Protein AF-A0A7X6TGQ1-F1 (afdb_monomer_lite)

Foldseek 3Di:
DQPLVVQLPDPPRDPVSSVVRDDPPVLVVLLVQLVVLVPHADADDPVCVVVQVVCCVPPVGDDSVSSNVRSVVSVVVVVVSVVSVVVSVVVDDPDPDDPPPDPDDDD

Sequence (107 aa):
LYAFADTVARPGCTLADAIENIDIGGPTLLRAAAKNCRDVSVIVDPADYDQVLAELSEHGNTRLTTRFRLARKVFALTAAYDAAISRYLETIAPATEVSLAEAGRDA

Structure (mmCIF, N/CA/C/O backbone):
data_AF-A0A7X6TGQ1-F1
#
_entry.id   AF-A0A7X6TGQ1-F1
#
loop_
_atom_site.group_PDB
_atom_site.id
_atom_site.type_symbol
_atom_site.label_atom_id
_atom_site.label_alt_id
_atom_site.label_comp_id
_atom_site.label_asym_id
_atom_site.label_entity_id
_atom_site.label_seq_id
_atom_site.pdbx_PDB_ins_code
_atom_site.Cartn_x
_atom_site.Cartn_y
_atom_site.Cartn_z
_atom_site.occupancy
_atom_site.B_iso_or_equiv
_atom_site.auth_seq_id
_atom_site.auth_comp_id
_atom_site.auth_asym_id
_atom_site.auth_atom_id
_atom_site.pdbx_PDB_model_num
ATOM 1 N N . LEU A 1 1 ? -1.485 -5.025 0.998 1.00 68.19 1 LEU A N 1
ATOM 2 C CA . LEU A 1 1 ? -1.729 -4.746 2.430 1.00 68.19 1 LEU A CA 1
ATOM 3 C C . LEU A 1 1 ? -2.802 -5.703 2.898 1.00 68.19 1 LEU A C 1
ATOM 5 O O . LEU A 1 1 ? -3.672 -6.017 2.087 1.00 68.19 1 LEU A O 1
ATOM 9 N N . TYR A 1 2 ? -2.720 -6.186 4.137 1.00 63.91 2 TYR A N 1
ATOM 10 C CA . TYR A 1 2 ? -3.799 -6.996 4.701 1.00 63.91 2 TYR A CA 1
ATOM 11 C C . TYR A 1 2 ? -5.112 -6.201 4.671 1.00 63.91 2 TYR A C 1
ATOM 13 O O . TYR A 1 2 ? -5.103 -4.974 4.806 1.00 63.91 2 TYR A O 1
ATOM 21 N N . ALA A 1 3 ? -6.234 -6.876 4.443 1.00 74.38 3 ALA A N 1
ATOM 22 C CA . ALA A 1 3 ? -7.514 -6.224 4.203 1.00 74.38 3 ALA A CA 1
ATOM 23 C C . ALA A 1 3 ? -8.166 -5.747 5.516 1.00 74.38 3 ALA A C 1
ATOM 25 O O . ALA A 1 3 ? -9.197 -6.259 5.935 1.00 74.38 3 ALA A O 1
ATOM 26 N N . PHE A 1 4 ? -7.556 -4.757 6.181 1.00 85.19 4 PHE A N 1
ATOM 27 C CA . PHE A 1 4 ? -8.068 -4.179 7.432 1.00 85.19 4 PHE A CA 1
ATOM 28 C C . PHE A 1 4 ? -9.534 -3.745 7.304 1.00 85.19 4 PHE A C 1
ATOM 30 O O . PHE A 1 4 ? -10.339 -4.041 8.181 1.00 85.19 4 PHE A O 1
ATOM 37 N N . ALA A 1 5 ? -9.890 -3.116 6.176 1.00 79.25 5 ALA A N 1
ATOM 38 C CA . ALA A 1 5 ? -11.263 -2.718 5.870 1.00 79.25 5 ALA A CA 1
ATOM 39 C C . ALA A 1 5 ? -12.240 -3.908 5.879 1.00 79.25 5 ALA A C 1
ATOM 41 O O . ALA A 1 5 ? -13.340 -3.789 6.415 1.00 79.25 5 ALA A O 1
ATOM 42 N N . ASP A 1 6 ? -11.821 -5.062 5.357 1.00 83.12 6 ASP A N 1
ATOM 43 C CA . ASP A 1 6 ? -12.641 -6.275 5.345 1.00 83.12 6 ASP A CA 1
ATOM 44 C C . ASP A 1 6 ? -12.770 -6.857 6.758 1.00 83.12 6 ASP A C 1
ATOM 46 O O . ASP A 1 6 ? -13.849 -7.299 7.146 1.00 83.12 6 ASP A O 1
ATOM 50 N N . THR A 1 7 ? -11.695 -6.817 7.556 1.00 80.94 7 THR A N 1
ATOM 51 C CA . THR A 1 7 ? -11.706 -7.260 8.960 1.00 80.94 7 THR A CA 1
ATOM 52 C C . THR A 1 7 ? -12.697 -6.450 9.794 1.00 80.94 7 THR A C 1
ATOM 54 O O . THR A 1 7 ? -13.521 -7.044 10.492 1.00 80.94 7 THR A O 1
ATOM 57 N N . VAL A 1 8 ? -12.660 -5.116 9.723 1.00 84.19 8 VAL A N 1
ATOM 58 C CA . VAL A 1 8 ? -13.549 -4.256 10.529 1.00 84.19 8 VAL A CA 1
ATOM 59 C C . VAL A 1 8 ? -14.995 -4.238 10.029 1.00 84.19 8 VAL A C 1
ATOM 61 O O . VAL A 1 8 ? -15.895 -3.897 10.789 1.00 84.19 8 VAL A O 1
ATOM 64 N N . ALA A 1 9 ? -15.240 -4.651 8.782 1.00 85.38 9 ALA A N 1
ATOM 65 C CA . ALA A 1 9 ? -16.587 -4.813 8.239 1.00 85.38 9 ALA A CA 1
ATOM 66 C C . ALA A 1 9 ? -17.299 -6.086 8.740 1.00 85.38 9 ALA A C 1
ATOM 68 O O . ALA A 1 9 ? -18.514 -6.215 8.565 1.00 85.38 9 ALA A O 1
ATOM 69 N N . ARG A 1 10 ? -16.580 -7.040 9.353 1.00 86.50 10 ARG A N 1
ATOM 70 C CA . ARG A 1 10 ? -17.188 -8.277 9.865 1.00 86.50 10 ARG A CA 1
ATOM 71 C C . ARG A 1 10 ? -18.098 -7.986 11.068 1.00 86.50 10 ARG A C 1
ATOM 73 O O . ARG A 1 10 ? -17.659 -7.320 12.008 1.00 86.50 10 ARG A O 1
ATOM 80 N N . PRO A 1 11 ? -19.332 -8.529 11.102 1.00 84.81 11 PRO A N 1
ATOM 81 C CA . PRO A 1 11 ? -20.197 -8.414 12.271 1.00 84.81 11 PRO A CA 1
ATOM 82 C C . PRO A 1 11 ? -19.506 -8.939 13.533 1.00 84.81 11 PRO A C 1
ATOM 84 O O . PRO A 1 11 ? -18.940 -10.030 13.521 1.00 84.81 11 PRO A O 1
ATOM 87 N N . GLY A 1 12 ? -19.567 -8.168 14.620 1.00 83.50 12 GLY A N 1
ATOM 88 C CA . GLY A 1 12 ? -18.981 -8.555 15.907 1.00 83.50 12 GLY A CA 1
ATOM 89 C C . GLY A 1 12 ? -17.461 -8.394 16.014 1.00 83.50 12 GLY A C 1
ATOM 90 O O . GLY A 1 12 ? -16.894 -8.864 16.993 1.00 83.50 12 GLY A O 1
ATOM 91 N N . CYS A 1 13 ? -16.802 -7.738 15.051 1.00 86.69 13 CYS A N 1
ATOM 92 C CA . CYS A 1 13 ? -15.379 -7.407 15.143 1.00 86.69 13 CYS A CA 1
ATOM 93 C C . CYS A 1 13 ? -15.100 -6.538 16.380 1.00 86.69 13 CYS A C 1
ATOM 95 O O . CYS A 1 13 ? -15.653 -5.442 16.519 1.00 86.69 13 CYS A O 1
ATOM 97 N N . THR A 1 14 ? -14.258 -7.033 17.286 1.00 88.94 14 THR A N 1
ATOM 98 C CA . THR A 1 14 ? -13.864 -6.299 18.491 1.00 88.94 14 THR A CA 1
ATOM 99 C C . THR A 1 14 ? -12.704 -5.345 18.205 1.00 88.94 14 THR A C 1
ATOM 101 O O . THR A 1 14 ? -11.996 -5.483 17.208 1.00 88.94 14 THR A O 1
ATOM 104 N N . LEU A 1 15 ? -12.456 -4.393 19.112 1.00 89.25 15 LEU A N 1
ATOM 105 C CA . LEU A 1 15 ? -11.269 -3.535 19.027 1.00 89.25 15 LEU A CA 1
ATOM 106 C C . LEU A 1 15 ? -9.969 -4.358 19.028 1.00 89.25 15 LEU A C 1
ATOM 108 O O . LEU A 1 15 ? -9.048 -4.033 18.286 1.00 89.25 15 LEU A O 1
ATOM 112 N N . ALA A 1 16 ? -9.897 -5.419 19.838 1.00 89.44 16 ALA A N 1
ATOM 113 C CA . ALA A 1 16 ? -8.731 -6.297 19.884 1.00 89.44 16 ALA A CA 1
ATOM 114 C C . ALA A 1 16 ? -8.501 -6.982 18.527 1.00 89.44 16 ALA A C 1
AT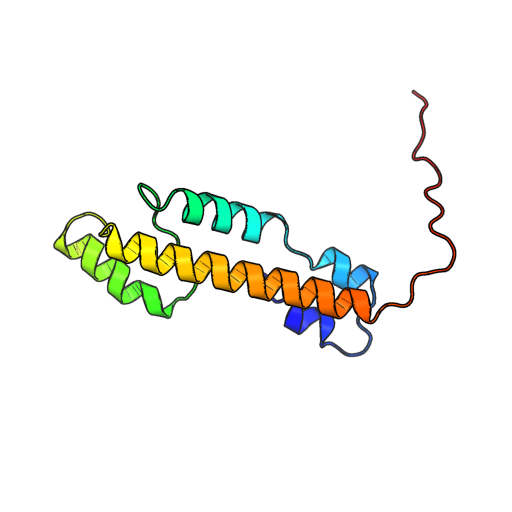OM 116 O O . ALA A 1 16 ? -7.386 -6.947 18.011 1.00 89.44 16 ALA A O 1
ATOM 117 N N . ASP A 1 17 ? -9.567 -7.500 17.900 1.00 87.56 17 ASP A N 1
ATOM 118 C CA . ASP A 1 17 ? -9.485 -8.086 16.556 1.00 87.56 17 ASP A CA 1
ATOM 119 C C . ASP A 1 17 ? -8.989 -7.063 15.530 1.00 87.56 17 ASP A C 1
ATOM 121 O O . ASP A 1 17 ? -8.155 -7.381 14.682 1.00 87.56 17 ASP A O 1
ATOM 125 N N . ALA A 1 18 ? -9.486 -5.827 15.599 1.00 89.50 18 ALA A N 1
ATOM 126 C CA . ALA A 1 18 ? -9.055 -4.768 14.701 1.00 89.50 18 ALA A CA 1
ATOM 127 C C . ALA A 1 18 ? -7.571 -4.421 14.892 1.00 89.50 18 ALA A C 1
ATOM 129 O O . ALA A 1 18 ? -6.853 -4.350 13.897 1.00 89.50 18 ALA A O 1
ATOM 130 N N . ILE A 1 19 ? -7.101 -4.260 16.137 1.00 90.88 19 ILE A N 1
ATOM 131 C CA . ILE A 1 19 ? -5.695 -3.948 16.454 1.00 90.88 19 ILE A CA 1
ATOM 132 C C . ILE A 1 19 ? -4.753 -5.035 15.923 1.00 90.88 19 ILE A C 1
ATOM 134 O O . ILE A 1 19 ? -3.776 -4.704 15.255 1.00 90.88 19 ILE A O 1
ATOM 138 N N . GLU A 1 20 ? -5.073 -6.314 16.134 1.00 90.88 20 GLU A N 1
ATOM 139 C CA . GLU A 1 20 ? -4.274 -7.449 15.633 1.00 90.88 20 GLU A CA 1
ATOM 140 C C . GLU A 1 20 ? -4.186 -7.495 14.096 1.00 90.88 20 GLU A C 1
ATOM 142 O O . GLU A 1 20 ? -3.270 -8.084 13.526 1.00 90.88 20 GLU A O 1
ATOM 147 N N . ASN A 1 21 ? -5.132 -6.860 13.399 1.00 90.38 21 ASN A N 1
ATOM 148 C CA . ASN A 1 21 ? -5.175 -6.809 11.937 1.00 90.38 21 ASN A CA 1
ATOM 149 C C . ASN A 1 21 ? -4.549 -5.532 11.344 1.00 90.38 21 ASN A C 1
ATOM 151 O O . ASN A 1 21 ? -4.587 -5.348 10.120 1.00 90.38 21 ASN A O 1
ATOM 155 N N . ILE A 1 22 ? -3.976 -4.648 12.169 1.00 93.12 22 ILE A N 1
ATOM 156 C CA . ILE A 1 22 ? -3.205 -3.498 11.688 1.00 93.12 22 ILE A CA 1
ATOM 157 C C . ILE A 1 22 ? -1.817 -3.976 11.242 1.00 93.12 22 ILE A C 1
ATOM 159 O O . ILE A 1 22 ? -0.973 -4.387 12.033 1.00 93.12 22 ILE A O 1
ATOM 163 N N . ASP A 1 23 ? -1.568 -3.884 9.941 1.00 94.25 23 ASP A N 1
ATOM 164 C CA . ASP A 1 23 ? -0.305 -4.236 9.310 1.00 94.25 23 ASP A CA 1
ATOM 165 C C . ASP A 1 23 ? 0.692 -3.081 9.451 1.00 94.25 23 ASP A C 1
ATOM 167 O O . ASP A 1 23 ? 0.518 -2.006 8.875 1.00 94.25 23 ASP A O 1
ATOM 171 N N . ILE A 1 24 ? 1.768 -3.318 10.199 1.00 94.25 24 ILE A N 1
ATOM 172 C CA . ILE A 1 24 ? 2.870 -2.362 10.361 1.00 94.25 24 ILE A CA 1
ATOM 173 C C . ILE A 1 24 ? 3.955 -2.588 9.303 1.00 94.25 24 ILE A C 1
ATOM 175 O O . ILE A 1 24 ? 4.515 -1.639 8.741 1.00 94.25 24 ILE A O 1
ATOM 179 N N . GLY A 1 25 ? 4.264 -3.853 9.013 1.00 95.06 25 GLY A N 1
ATOM 180 C CA . GLY A 1 25 ? 5.374 -4.233 8.143 1.00 95.06 25 GLY A CA 1
ATOM 181 C C . GLY A 1 25 ? 5.115 -3.882 6.680 1.00 95.06 25 GLY A C 1
ATOM 182 O O . GLY A 1 25 ? 5.979 -3.297 6.0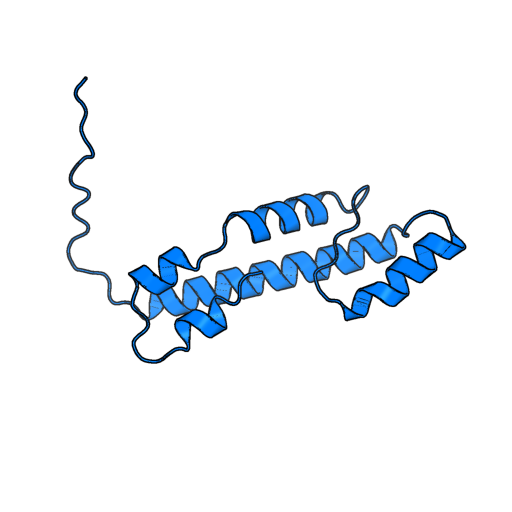22 1.00 95.06 25 GLY A O 1
ATOM 183 N N . GLY A 1 26 ? 3.914 -4.176 6.183 1.00 95.12 26 GLY A N 1
ATOM 184 C CA . GLY A 1 26 ? 3.494 -3.916 4.809 1.00 95.12 26 GLY A CA 1
ATOM 185 C C . GLY A 1 26 ? 3.630 -2.442 4.422 1.00 95.12 26 GLY A C 1
ATOM 186 O O . GLY A 1 26 ? 4.401 -2.138 3.506 1.00 95.12 26 GLY A O 1
ATOM 187 N N . PRO A 1 27 ? 2.962 -1.498 5.115 1.00 96.62 27 PRO A N 1
ATOM 188 C CA . PRO A 1 27 ? 3.104 -0.072 4.831 1.00 96.62 27 PRO A CA 1
ATOM 189 C C . PRO A 1 27 ? 4.544 0.421 4.988 1.00 96.62 27 PRO A C 1
ATOM 191 O O . PRO A 1 27 ? 4.987 1.251 4.193 1.00 96.62 27 PRO A O 1
ATOM 194 N N . THR A 1 28 ? 5.305 -0.113 5.950 1.00 97.88 28 THR A N 1
ATOM 195 C CA . THR A 1 28 ? 6.721 0.240 6.136 1.00 97.88 28 THR A CA 1
ATOM 196 C C . THR A 1 28 ? 7.557 -0.114 4.905 1.00 97.88 28 THR A C 1
ATOM 198 O O . THR A 1 28 ? 8.218 0.763 4.341 1.00 97.88 28 THR A O 1
ATOM 201 N N . LEU A 1 29 ? 7.494 -1.367 4.440 1.00 98.12 29 LEU A N 1
ATOM 202 C CA . LEU A 1 29 ? 8.234 -1.834 3.261 1.00 98.12 29 LEU A CA 1
ATOM 203 C C . LEU A 1 29 ? 7.815 -1.080 1.997 1.00 98.12 29 LEU A C 1
ATOM 205 O O . LEU A 1 29 ? 8.667 -0.614 1.236 1.00 98.12 29 LEU A O 1
ATOM 209 N N . LEU A 1 30 ? 6.506 -0.908 1.798 1.00 98.12 30 LEU A N 1
ATOM 210 C CA . LEU A 1 30 ? 5.972 -0.203 0.639 1.00 98.12 30 LEU A CA 1
ATOM 211 C C . LEU A 1 30 ? 6.437 1.256 0.606 1.00 98.12 30 LEU A C 1
ATOM 213 O O . LEU A 1 30 ? 6.967 1.709 -0.411 1.00 98.12 30 LEU A O 1
ATOM 217 N N . ARG A 1 31 ? 6.300 1.994 1.715 1.00 98.56 31 ARG A N 1
ATOM 218 C CA . ARG A 1 31 ? 6.710 3.407 1.786 1.00 98.56 31 ARG A CA 1
ATOM 219 C C . ARG A 1 31 ? 8.219 3.570 1.639 1.00 98.56 31 ARG A C 1
ATOM 221 O O . ARG A 1 31 ? 8.648 4.517 0.980 1.00 98.56 31 ARG A O 1
ATOM 228 N N . ALA A 1 32 ? 9.018 2.660 2.198 1.00 98.75 32 ALA A N 1
ATOM 229 C CA . ALA A 1 32 ? 10.470 2.670 2.025 1.00 98.75 32 ALA A CA 1
ATOM 230 C C . ALA A 1 32 ? 10.863 2.506 0.547 1.00 98.75 32 ALA A C 1
ATOM 232 O O . ALA A 1 32 ? 11.647 3.304 0.025 1.00 98.75 32 ALA A O 1
ATOM 233 N N . ALA A 1 33 ? 10.266 1.533 -0.147 1.00 98.56 33 ALA A N 1
ATOM 234 C CA . ALA A 1 33 ? 10.513 1.300 -1.566 1.00 98.56 33 ALA A CA 1
ATOM 235 C C . ALA A 1 33 ? 10.030 2.472 -2.440 1.00 98.56 33 ALA A C 1
ATOM 237 O O . ALA A 1 33 ? 10.765 2.944 -3.306 1.00 98.56 33 ALA A O 1
ATOM 238 N N . ALA A 1 34 ? 8.835 3.007 -2.168 1.00 98.50 34 ALA A N 1
ATOM 239 C CA . ALA A 1 34 ? 8.278 4.149 -2.893 1.00 98.50 34 ALA A CA 1
ATOM 240 C C . ALA A 1 34 ? 9.096 5.435 -2.704 1.00 98.50 34 ALA A C 1
ATOM 242 O O . ALA A 1 34 ? 9.326 6.164 -3.670 1.00 98.50 34 ALA A O 1
ATOM 243 N N . LYS A 1 35 ? 9.590 5.703 -1.485 1.00 98.62 35 LYS A N 1
ATOM 244 C CA . LYS A 1 35 ? 10.525 6.809 -1.220 1.00 98.62 35 LYS A CA 1
ATOM 245 C C . LYS A 1 35 ? 11.769 6.686 -2.100 1.00 98.62 35 LYS A C 1
ATOM 247 O O . LYS A 1 35 ? 12.226 7.686 -2.646 1.00 98.62 35 LYS A O 1
ATOM 252 N N . ASN A 1 36 ? 12.297 5.472 -2.250 1.00 98.50 36 ASN A N 1
ATOM 253 C CA . ASN A 1 36 ? 13.498 5.210 -3.035 1.00 98.50 36 ASN A CA 1
ATOM 254 C C . ASN A 1 36 ? 13.213 4.864 -4.510 1.00 98.50 36 ASN A C 1
ATOM 256 O O . ASN A 1 36 ? 13.958 4.105 -5.127 1.00 98.50 36 ASN A O 1
ATOM 260 N N . CYS A 1 37 ? 12.160 5.434 -5.107 1.00 98.00 37 CYS A N 1
ATOM 261 C CA . CYS A 1 37 ? 11.756 5.147 -6.492 1.00 98.00 37 CYS A CA 1
ATOM 262 C C . CYS A 1 37 ? 12.794 5.521 -7.563 1.00 98.00 37 CYS A C 1
ATOM 264 O O . CYS A 1 37 ? 12.650 5.152 -8.729 1.00 98.00 37 CYS A O 1
ATOM 266 N N . ARG A 1 38 ? 13.865 6.230 -7.190 1.00 98.12 38 ARG A N 1
ATOM 267 C CA . ARG A 1 38 ? 15.027 6.409 -8.062 1.00 98.12 38 ARG A CA 1
ATOM 268 C C . ARG A 1 38 ? 15.640 5.061 -8.441 1.00 98.12 38 ARG A C 1
ATOM 270 O O . ARG A 1 38 ? 15.928 4.862 -9.621 1.00 98.12 38 ARG A O 1
ATOM 277 N N . ASP A 1 39 ? 15.746 4.150 -7.477 1.00 97.88 39 ASP A N 1
ATOM 278 C CA . ASP A 1 39 ? 16.517 2.908 -7.595 1.00 97.88 39 ASP A CA 1
ATOM 279 C C . ASP A 1 39 ? 15.664 1.643 -7.378 1.00 97.88 39 ASP A C 1
ATOM 281 O O . ASP A 1 39 ? 16.049 0.561 -7.809 1.00 97.88 39 ASP A O 1
ATOM 285 N N . VAL A 1 40 ? 14.485 1.760 -6.754 1.00 98.31 40 VAL A N 1
ATOM 286 C CA . VAL A 1 40 ? 13.614 0.623 -6.412 1.00 98.31 40 VAL A CA 1
ATOM 287 C C . VAL A 1 40 ? 12.289 0.690 -7.170 1.00 98.31 40 VAL A C 1
ATOM 289 O O . VAL A 1 40 ? 11.602 1.711 -7.158 1.00 98.31 40 VAL A O 1
ATOM 292 N N . SER A 1 41 ? 11.897 -0.421 -7.799 1.00 98.12 41 SER A N 1
ATOM 293 C CA . SER A 1 41 ? 10.547 -0.604 -8.350 1.00 98.12 41 SER A CA 1
ATOM 294 C C . SER A 1 41 ? 9.664 -1.295 -7.316 1.00 98.12 41 SER A C 1
ATOM 296 O O . SER A 1 41 ? 10.034 -2.342 -6.794 1.00 98.12 41 SER A O 1
ATOM 298 N N . VAL A 1 42 ? 8.497 -0.726 -7.028 1.00 98.25 42 VAL A N 1
ATOM 299 C CA . VAL A 1 42 ? 7.526 -1.264 -6.066 1.00 98.25 42 VAL A CA 1
ATOM 300 C C . VAL A 1 42 ? 6.182 -1.424 -6.756 1.00 98.25 42 VAL A C 1
ATOM 302 O O . VAL A 1 42 ? 5.755 -0.516 -7.453 1.00 98.25 42 VAL A O 1
ATOM 305 N N . ILE A 1 43 ? 5.514 -2.562 -6.589 1.00 98.19 43 ILE A N 1
ATOM 306 C CA . ILE A 1 43 ? 4.221 -2.829 -7.228 1.00 98.19 43 ILE A CA 1
ATOM 307 C C . ILE A 1 43 ? 3.214 -3.211 -6.150 1.00 98.19 43 ILE A C 1
ATOM 309 O O . ILE A 1 43 ? 3.498 -4.053 -5.303 1.00 98.19 43 ILE A O 1
ATOM 313 N N . VAL A 1 44 ? 2.042 -2.578 -6.186 1.00 96.75 44 VAL A N 1
ATOM 314 C CA . VAL A 1 44 ? 0.945 -2.806 -5.227 1.00 96.75 44 VAL A CA 1
ATOM 315 C C . VAL A 1 44 ? -0.352 -3.261 -5.886 1.00 96.75 44 VAL A C 1
ATOM 317 O O . VAL A 1 44 ? -1.332 -3.510 -5.195 1.00 96.75 44 VAL A O 1
ATOM 320 N N . ASP A 1 45 ? -0.359 -3.352 -7.212 1.00 96.50 45 ASP A N 1
ATOM 321 C CA . ASP A 1 45 ? -1.523 -3.683 -8.020 1.00 96.50 45 ASP A CA 1
ATOM 322 C C . ASP A 1 45 ? -1.077 -4.612 -9.159 1.00 96.50 45 ASP A C 1
ATOM 324 O O . ASP A 1 45 ? -0.211 -4.216 -9.949 1.00 96.50 45 ASP A O 1
ATOM 328 N N . PRO A 1 46 ? -1.632 -5.833 -9.254 1.00 96.88 46 PRO A N 1
ATOM 329 C CA . PRO A 1 46 ? -1.302 -6.777 -10.318 1.00 96.88 46 PRO A CA 1
ATOM 330 C C . PRO A 1 46 ? -1.483 -6.222 -11.736 1.00 96.88 46 PRO A C 1
ATOM 332 O O . PRO A 1 46 ? -0.779 -6.656 -12.643 1.00 96.88 46 PRO A O 1
ATOM 335 N N . ALA A 1 47 ? -2.356 -5.227 -11.939 1.00 97.62 47 ALA A N 1
ATOM 336 C CA . ALA A 1 47 ? -2.547 -4.595 -13.247 1.00 97.62 47 ALA A CA 1
ATOM 337 C C . ALA A 1 47 ? -1.291 -3.867 -13.774 1.00 97.62 47 ALA A C 1
ATOM 339 O O . ALA A 1 47 ? -1.218 -3.541 -14.956 1.00 97.62 47 ALA A O 1
ATOM 340 N N . ASP A 1 48 ? -0.292 -3.603 -12.923 1.00 98.25 48 ASP A N 1
ATOM 341 C CA . ASP A 1 48 ? 0.977 -2.998 -13.340 1.00 98.25 48 ASP A CA 1
ATOM 342 C C . ASP A 1 48 ? 2.026 -4.021 -13.812 1.00 98.25 48 ASP A C 1
ATOM 344 O O . ASP A 1 48 ? 3.076 -3.611 -14.317 1.00 98.25 48 ASP A O 1
ATOM 348 N N . TYR A 1 49 ? 1.789 -5.329 -13.644 1.00 98.38 49 TYR A N 1
ATOM 349 C CA . TYR A 1 49 ? 2.785 -6.359 -13.963 1.00 98.38 49 TYR A CA 1
ATOM 350 C C . TYR A 1 49 ? 3.178 -6.351 -15.435 1.00 98.38 49 TYR A C 1
ATOM 352 O O . TYR A 1 49 ? 4.371 -6.321 -15.728 1.00 98.38 49 TYR A O 1
ATOM 360 N N . ASP A 1 50 ? 2.208 -6.294 -16.346 1.00 98.44 50 ASP A N 1
ATOM 361 C CA . ASP A 1 50 ? 2.478 -6.350 -17.785 1.00 98.44 50 ASP A CA 1
ATOM 362 C C . ASP A 1 50 ? 3.366 -5.189 -18.245 1.00 98.44 50 ASP A C 1
ATOM 364 O O . ASP A 1 50 ? 4.338 -5.397 -18.971 1.00 98.44 50 ASP A O 1
ATOM 368 N N . GLN A 1 51 ? 3.097 -3.969 -17.763 1.00 97.69 51 GLN A N 1
ATOM 369 C CA . GLN A 1 51 ? 3.930 -2.809 -18.085 1.00 97.69 51 GLN A CA 1
ATOM 370 C C . GLN A 1 51 ? 5.358 -2.978 -17.547 1.00 97.69 51 GLN A C 1
ATOM 372 O O . GLN A 1 51 ? 6.323 -2.684 -18.253 1.00 97.69 51 GLN A O 1
ATOM 377 N N . VAL A 1 52 ? 5.509 -3.418 -16.293 1.00 98.31 52 VAL A N 1
ATOM 378 C CA . VAL A 1 52 ? 6.835 -3.586 -15.680 1.00 98.31 52 VAL A CA 1
ATOM 379 C C . VAL A 1 52 ? 7.627 -4.681 -16.389 1.00 98.31 52 VAL A C 1
ATOM 381 O O . VAL A 1 52 ? 8.798 -4.473 -16.696 1.00 98.31 52 VAL A O 1
ATOM 384 N N . LEU A 1 53 ? 6.997 -5.820 -16.685 1.00 98.56 53 LEU A N 1
ATOM 385 C CA . LEU A 1 53 ? 7.623 -6.920 -17.416 1.00 98.56 53 LEU A CA 1
ATOM 386 C C . LEU A 1 53 ? 8.064 -6.480 -18.813 1.00 98.56 53 LEU A C 1
ATOM 388 O O . LEU A 1 53 ? 9.195 -6.768 -19.196 1.00 98.56 53 LEU A O 1
ATOM 392 N N . ALA A 1 54 ? 7.226 -5.725 -19.530 1.00 98.50 54 ALA A N 1
ATOM 393 C CA . ALA A 1 54 ? 7.579 -5.184 -20.839 1.00 98.50 54 ALA A CA 1
ATOM 394 C C . ALA A 1 54 ? 8.829 -4.288 -20.774 1.00 98.50 54 ALA A C 1
ATOM 396 O O . ALA A 1 54 ? 9.761 -4.484 -21.551 1.00 98.50 54 ALA A O 1
ATOM 397 N N . GLU A 1 55 ? 8.905 -3.362 -19.810 1.00 98.38 55 GLU A N 1
ATOM 398 C CA . GLU A 1 55 ? 10.084 -2.497 -19.646 1.00 98.38 55 GLU A CA 1
ATOM 399 C C . GLU A 1 55 ? 11.348 -3.284 -19.279 1.00 98.38 55 GLU A C 1
ATOM 401 O O . GLU A 1 55 ? 12.427 -2.997 -19.801 1.00 98.38 55 GLU A O 1
ATOM 406 N N . LEU A 1 56 ? 11.224 -4.298 -18.416 1.00 98.25 56 LEU A N 1
ATOM 407 C CA . LEU A 1 56 ? 12.340 -5.180 -18.074 1.00 98.25 56 LEU A CA 1
ATOM 408 C C . LEU A 1 56 ? 12.835 -5.961 -19.297 1.00 98.25 56 LEU A C 1
ATOM 410 O O . LEU A 1 56 ? 14.044 -6.068 -19.490 1.00 98.25 56 LEU A O 1
ATOM 414 N N . SER A 1 57 ? 11.930 -6.475 -20.132 1.00 98.25 57 SER A N 1
ATOM 415 C CA . SER A 1 57 ? 12.292 -7.186 -21.362 1.00 98.25 57 SER A CA 1
ATOM 416 C C . SER A 1 57 ? 12.918 -6.272 -22.420 1.00 98.25 57 SER A C 1
ATOM 418 O O . SER A 1 57 ? 13.872 -6.681 -23.075 1.00 98.25 57 SER A O 1
ATOM 420 N N . GLU A 1 58 ? 12.415 -5.046 -22.589 1.00 98.19 58 GLU A N 1
ATOM 421 C CA . GLU A 1 58 ? 12.876 -4.120 -23.636 1.00 98.19 58 GLU A CA 1
ATOM 422 C C . GLU A 1 58 ? 14.169 -3.378 -23.258 1.00 98.19 58 GLU A C 1
ATOM 424 O O . GLU A 1 58 ? 14.994 -3.073 -24.120 1.00 98.19 58 GLU A O 1
ATOM 429 N N . HIS A 1 59 ? 14.365 -3.069 -21.973 1.00 96.56 59 HIS A N 1
ATOM 430 C CA . HIS A 1 59 ? 15.447 -2.183 -21.522 1.00 96.56 59 HIS A CA 1
ATOM 431 C C . HIS A 1 59 ? 16.376 -2.799 -20.476 1.00 96.56 59 HIS A C 1
ATOM 433 O O . HIS A 1 59 ? 17.346 -2.157 -20.075 1.00 96.56 59 HIS A O 1
ATOM 439 N N . GLY A 1 60 ? 16.073 -4.000 -19.979 1.00 97.62 60 GLY A N 1
ATOM 440 C CA . GLY A 1 60 ? 16.796 -4.628 -18.870 1.00 97.62 60 GLY A CA 1
ATOM 441 C C . GLY A 1 60 ? 16.536 -3.982 -17.503 1.00 97.62 60 GLY A C 1
ATOM 442 O O . GLY A 1 60 ? 17.079 -4.439 -16.500 1.00 97.62 60 GLY A O 1
ATOM 443 N N . ASN A 1 61 ? 15.729 -2.916 -17.437 1.00 97.94 61 ASN A N 1
ATOM 444 C CA . ASN A 1 61 ? 15.339 -2.243 -16.200 1.00 97.94 61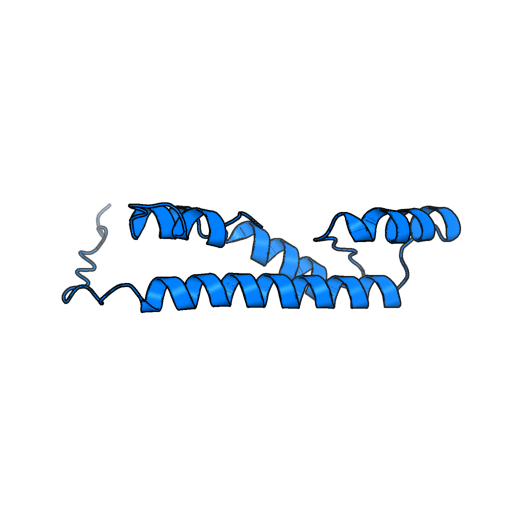 ASN A CA 1
ATOM 445 C C . ASN A 1 61 ? 14.047 -1.431 -16.405 1.00 97.94 61 ASN A C 1
ATOM 447 O O . ASN A 1 61 ? 13.689 -1.085 -17.529 1.00 97.94 61 ASN A O 1
ATOM 451 N N . THR A 1 62 ? 13.369 -1.069 -15.316 1.00 98.25 62 THR A N 1
ATOM 452 C CA . THR A 1 62 ? 12.241 -0.135 -15.376 1.00 98.25 62 THR A CA 1
ATOM 453 C C . THR A 1 62 ? 12.714 1.288 -15.656 1.00 98.25 62 THR A C 1
ATOM 455 O O . THR A 1 62 ? 13.856 1.681 -15.375 1.00 98.25 62 THR A O 1
ATOM 458 N N . ARG A 1 63 ? 11.812 2.112 -16.181 1.00 98.12 63 ARG A N 1
ATOM 459 C CA . ARG A 1 63 ? 12.046 3.542 -16.385 1.00 98.12 63 ARG A CA 1
ATOM 460 C C . ARG A 1 63 ? 11.726 4.324 -15.109 1.00 98.12 63 ARG A C 1
ATOM 462 O O . ARG A 1 63 ? 10.830 3.971 -14.341 1.00 98.12 63 ARG A O 1
ATOM 469 N N . LEU A 1 64 ? 12.422 5.444 -14.897 1.00 98.38 64 LEU A N 1
ATOM 470 C CA . LEU A 1 64 ? 12.184 6.319 -13.739 1.00 98.38 64 LEU A CA 1
ATOM 471 C C . LEU A 1 64 ? 10.742 6.853 -13.700 1.00 98.38 64 LEU A C 1
ATOM 473 O O . LEU A 1 64 ? 10.143 6.942 -12.631 1.00 98.38 64 LEU A O 1
ATOM 477 N N . THR A 1 65 ? 10.164 7.170 -14.859 1.00 98.31 65 THR A N 1
ATOM 478 C CA . THR A 1 65 ? 8.769 7.621 -14.985 1.00 98.31 65 THR A CA 1
ATOM 479 C C . THR A 1 65 ? 7.784 6.575 -14.465 1.00 98.31 65 THR A C 1
ATOM 481 O O . THR A 1 65 ? 6.839 6.913 -13.749 1.00 98.31 65 THR A O 1
ATOM 484 N N . THR A 1 66 ? 8.039 5.301 -14.756 1.00 98.50 66 THR A N 1
ATOM 485 C CA . THR A 1 66 ? 7.238 4.168 -14.284 1.00 98.50 66 THR A CA 1
ATOM 486 C C . THR A 1 66 ? 7.402 3.966 -12.790 1.00 98.50 66 THR A C 1
ATOM 488 O O . THR A 1 66 ? 6.400 3.922 -12.077 1.00 98.50 66 THR A O 1
ATOM 491 N N . ARG A 1 67 ? 8.635 3.973 -12.268 1.00 98.69 67 ARG A N 1
ATOM 492 C CA . ARG A 1 67 ? 8.866 3.899 -10.815 1.00 98.69 67 ARG A CA 1
ATOM 493 C C . ARG A 1 67 ? 8.196 5.042 -10.055 1.00 98.69 67 ARG A C 1
ATOM 495 O O . ARG A 1 67 ? 7.596 4.803 -9.011 1.00 98.69 67 ARG A O 1
ATOM 502 N N . PHE A 1 68 ? 8.223 6.262 -10.590 1.00 98.75 68 PHE A N 1
ATOM 503 C CA . PHE A 1 68 ? 7.539 7.402 -9.978 1.00 98.75 68 PHE A CA 1
ATOM 504 C C . PHE A 1 68 ? 6.010 7.235 -9.984 1.00 98.75 68 PHE A C 1
ATOM 506 O O . PHE A 1 68 ? 5.355 7.491 -8.972 1.00 98.75 68 PHE A O 1
ATOM 513 N N . ARG A 1 69 ? 5.425 6.750 -11.090 1.00 98.69 69 ARG A N 1
ATOM 514 C CA . ARG A 1 69 ? 3.990 6.414 -11.162 1.00 98.69 69 ARG A CA 1
ATOM 515 C C . ARG A 1 69 ? 3.611 5.371 -10.109 1.00 98.69 69 ARG A C 1
ATOM 517 O O . ARG A 1 69 ? 2.626 5.554 -9.397 1.00 98.69 69 ARG A O 1
ATOM 524 N N . LEU A 1 70 ? 4.401 4.310 -9.991 1.00 98.75 70 LEU A N 1
ATOM 525 C CA . LEU A 1 70 ? 4.187 3.240 -9.021 1.00 98.75 70 LEU A CA 1
ATOM 526 C C . LEU A 1 70 ? 4.319 3.734 -7.571 1.00 98.75 70 LEU A C 1
ATOM 528 O O . LEU A 1 70 ? 3.475 3.424 -6.732 1.00 98.75 70 LEU A O 1
ATOM 532 N N . ALA A 1 71 ? 5.308 4.584 -7.284 1.00 98.75 71 ALA A N 1
ATOM 533 C CA . ALA A 1 71 ? 5.472 5.203 -5.971 1.00 98.75 71 ALA A CA 1
ATOM 534 C C . ALA A 1 71 ? 4.253 6.049 -5.568 1.00 98.75 71 ALA A C 1
ATOM 536 O O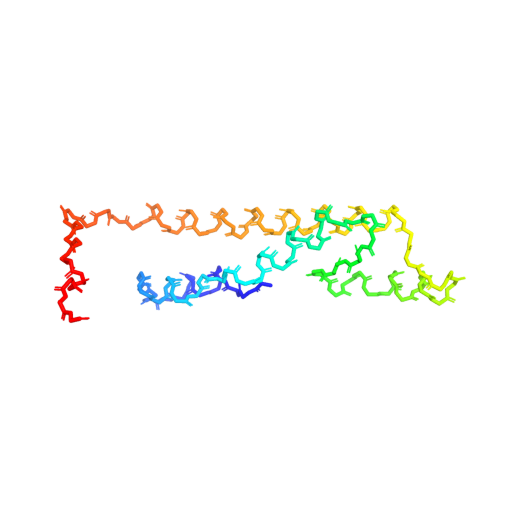 . ALA A 1 71 ? 3.810 5.990 -4.421 1.00 98.75 71 ALA A O 1
ATOM 537 N N . ARG A 1 72 ? 3.648 6.784 -6.514 1.00 98.69 72 ARG A N 1
ATOM 538 C CA . ARG A 1 72 ? 2.388 7.506 -6.262 1.00 98.69 72 ARG A CA 1
ATOM 539 C C . ARG A 1 72 ? 1.253 6.558 -5.873 1.00 98.69 72 ARG A C 1
ATOM 541 O O . ARG A 1 72 ? 0.516 6.873 -4.943 1.00 98.69 72 ARG A O 1
ATOM 548 N N . LYS A 1 73 ? 1.126 5.406 -6.546 1.00 98.56 73 LYS A N 1
ATOM 549 C CA . LYS A 1 73 ? 0.119 4.385 -6.198 1.00 98.56 73 LYS A CA 1
ATOM 550 C C . LYS A 1 73 ? 0.335 3.853 -4.784 1.00 98.56 73 LYS A C 1
ATOM 552 O O . LYS A 1 73 ? -0.627 3.742 -4.035 1.00 98.56 73 LYS A O 1
ATOM 557 N N . VAL A 1 74 ? 1.586 3.594 -4.401 1.00 98.50 74 VAL A N 1
ATOM 558 C CA . VAL A 1 74 ? 1.928 3.169 -3.037 1.00 98.50 74 VAL A CA 1
ATOM 559 C C . VAL A 1 74 ? 1.483 4.193 -1.999 1.00 98.50 74 VAL A C 1
ATOM 561 O O . VAL A 1 74 ? 0.773 3.828 -1.068 1.00 98.50 74 VAL A O 1
ATOM 564 N N . PHE A 1 75 ? 1.870 5.463 -2.151 1.00 98.56 75 PHE A N 1
ATOM 565 C CA . PHE A 1 75 ? 1.515 6.482 -1.160 1.00 98.56 75 PHE A CA 1
ATOM 566 C C . PHE A 1 75 ? 0.003 6.703 -1.073 1.00 98.56 75 PHE A C 1
ATOM 568 O O . PHE A 1 75 ? -0.514 6.882 0.028 1.00 98.56 75 PHE A O 1
ATOM 575 N N . ALA A 1 76 ? -0.712 6.633 -2.200 1.00 98.06 76 ALA A N 1
ATOM 576 C CA . ALA A 1 76 ? -2.171 6.679 -2.209 1.00 98.06 76 ALA A CA 1
ATOM 577 C C . ALA A 1 76 ? -2.788 5.483 -1.463 1.00 98.06 76 ALA A C 1
ATOM 579 O O . ALA A 1 76 ? -3.683 5.671 -0.642 1.00 98.06 76 ALA A O 1
ATOM 580 N N . LEU A 1 77 ? -2.277 4.270 -1.700 1.00 96.75 77 LEU A N 1
ATOM 581 C CA . LEU A 1 77 ? -2.737 3.057 -1.025 1.00 96.75 77 LEU A CA 1
ATOM 582 C C . LEU A 1 77 ? -2.515 3.130 0.490 1.00 96.75 77 LEU A C 1
ATOM 584 O O . LEU A 1 77 ? -3.435 2.848 1.252 1.00 96.75 77 LEU A O 1
ATOM 588 N N . THR A 1 78 ? -1.322 3.526 0.939 1.00 96.88 78 THR A N 1
ATOM 589 C CA . THR A 1 78 ? -1.029 3.608 2.379 1.00 96.88 78 THR A CA 1
ATOM 590 C C . THR A 1 78 ? -1.806 4.730 3.058 1.00 96.88 78 THR A C 1
ATOM 592 O O . THR A 1 78 ? -2.260 4.550 4.177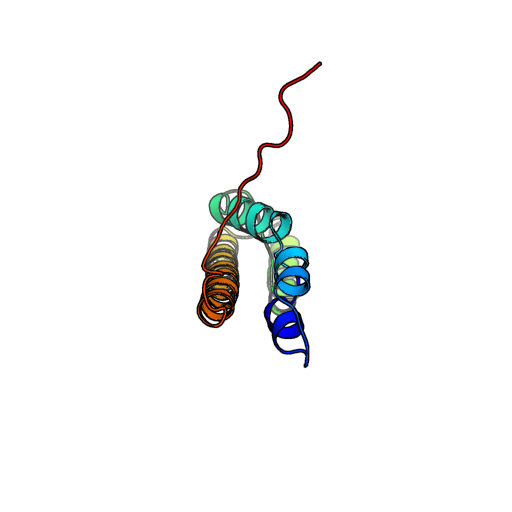 1.00 96.88 78 THR A O 1
ATOM 595 N N . ALA A 1 79 ? -2.042 5.854 2.371 1.00 97.31 79 ALA A N 1
ATOM 596 C CA . ALA A 1 79 ? -2.897 6.914 2.901 1.00 97.31 79 ALA A CA 1
ATOM 597 C C . ALA A 1 79 ? -4.351 6.445 3.076 1.00 97.31 79 ALA A C 1
ATOM 599 O O . ALA A 1 79 ? -4.976 6.737 4.092 1.00 97.31 79 ALA A O 1
ATOM 600 N N . ALA A 1 80 ? -4.889 5.696 2.108 1.00 95.25 80 ALA A N 1
ATOM 601 C CA . ALA A 1 80 ? -6.224 5.114 2.219 1.00 95.25 80 ALA A CA 1
ATOM 602 C C . ALA A 1 80 ? -6.311 4.079 3.356 1.00 95.25 80 ALA A C 1
ATOM 604 O O . ALA A 1 80 ? -7.317 4.030 4.061 1.00 95.25 80 ALA A O 1
ATOM 605 N N . TYR A 1 81 ? -5.251 3.289 3.547 1.00 95.38 81 TYR A N 1
ATOM 606 C CA . TYR A 1 81 ? -5.140 2.316 4.631 1.00 95.38 81 TYR A CA 1
ATOM 607 C C . TYR A 1 81 ? -5.168 2.988 6.013 1.00 95.38 81 TYR A C 1
ATOM 609 O O . TYR A 1 81 ? -6.030 2.665 6.830 1.00 95.38 81 TYR A O 1
ATOM 617 N N . ASP A 1 82 ? -4.313 3.989 6.238 1.00 95.69 82 ASP A N 1
ATOM 618 C CA . ASP A 1 82 ? -4.267 4.734 7.505 1.00 95.69 82 ASP A CA 1
ATOM 619 C C . ASP A 1 82 ? -5.584 5.483 7.770 1.00 95.69 82 ASP A C 1
ATOM 621 O O . ASP A 1 82 ? -6.070 5.528 8.901 1.00 95.69 82 ASP A O 1
ATOM 625 N N . ALA A 1 83 ? -6.218 6.021 6.722 1.00 95.19 83 ALA A N 1
ATOM 626 C CA . ALA A 1 83 ? -7.528 6.657 6.840 1.00 95.19 83 ALA A CA 1
ATOM 627 C C . ALA A 1 83 ? -8.624 5.669 7.273 1.00 95.19 83 ALA A C 1
ATOM 629 O O . ALA A 1 83 ? -9.506 6.041 8.045 1.00 95.19 83 ALA A O 1
ATOM 630 N N . ALA A 1 84 ? -8.587 4.420 6.799 1.00 93.44 84 ALA A N 1
ATOM 631 C CA . ALA A 1 84 ? -9.527 3.387 7.232 1.00 93.44 84 ALA A CA 1
ATOM 632 C C . ALA A 1 84 ? -9.336 3.034 8.716 1.00 93.44 84 ALA A C 1
ATOM 634 O O . ALA A 1 84 ? -10.326 2.916 9.438 1.00 93.44 84 ALA A O 1
ATOM 635 N N . ILE A 1 85 ? -8.083 2.939 9.177 1.00 93.75 85 ILE A N 1
ATOM 636 C CA . ILE A 1 85 ? -7.752 2.729 10.595 1.00 93.75 85 ILE A CA 1
ATOM 637 C C . ILE A 1 85 ? -8.289 3.882 11.445 1.00 93.75 85 ILE A C 1
ATOM 639 O O . ILE A 1 85 ? -9.028 3.636 12.396 1.00 93.75 85 ILE A O 1
ATOM 643 N N . SER A 1 86 ? -7.985 5.131 11.071 1.00 93.94 86 SER A N 1
ATOM 644 C CA . SER A 1 86 ? -8.456 6.324 11.793 1.00 93.94 86 SER A CA 1
ATOM 645 C C . SER A 1 86 ? -9.976 6.333 11.932 1.00 93.94 86 SER A C 1
ATOM 647 O O . SER A 1 86 ? -10.496 6.447 13.038 1.00 93.94 86 SER A O 1
ATOM 649 N N . ARG A 1 87 ? -10.692 6.127 10.818 1.00 92.25 87 ARG A N 1
ATOM 650 C CA . ARG A 1 87 ? -12.161 6.096 10.805 1.00 92.25 87 ARG A CA 1
ATOM 651 C C . ARG A 1 87 ? -12.727 5.013 11.711 1.00 92.25 87 ARG A C 1
ATOM 653 O O . ARG A 1 87 ? -13.720 5.261 12.379 1.00 92.25 87 ARG A O 1
ATOM 660 N N . TYR A 1 88 ? -12.129 3.822 11.724 1.00 91.31 88 TYR A N 1
ATOM 661 C CA . TYR A 1 88 ? -12.578 2.758 12.618 1.00 91.31 88 TYR A CA 1
ATOM 662 C C . TYR A 1 88 ? -12.383 3.153 14.086 1.00 91.31 88 TYR A C 1
ATOM 664 O O . TYR A 1 88 ? -13.327 3.063 14.867 1.00 91.31 88 TYR A O 1
ATOM 672 N N . LEU A 1 89 ? -11.197 3.649 14.452 1.00 90.62 89 LEU A N 1
ATOM 673 C CA . LEU A 1 89 ? -10.890 4.044 15.830 1.00 90.62 89 LEU A CA 1
ATOM 674 C C . LEU A 1 89 ? -11.786 5.188 16.332 1.00 90.62 89 LEU A C 1
ATOM 676 O O . LEU A 1 89 ? -12.160 5.182 17.499 1.00 90.62 89 LEU A O 1
ATOM 680 N N . GLU A 1 90 ? -12.203 6.111 15.462 1.00 91.25 90 GLU A N 1
ATOM 681 C CA . GLU A 1 90 ? -13.175 7.170 15.790 1.00 91.25 90 GLU A CA 1
ATOM 682 C C . GLU A 1 90 ? -14.559 6.630 16.196 1.00 91.25 90 GLU A C 1
ATOM 684 O O . GLU A 1 90 ? -15.284 7.298 16.933 1.00 91.25 90 GLU A O 1
ATOM 689 N N . THR A 1 91 ? -14.943 5.427 15.746 1.00 89.31 91 THR A N 1
ATOM 690 C CA . THR A 1 91 ? -16.218 4.796 16.150 1.00 89.31 91 THR A CA 1
ATOM 691 C C . THR A 1 91 ? -16.168 4.175 17.542 1.00 89.31 91 THR A C 1
ATOM 693 O O . THR A 1 91 ? -17.209 3.860 18.123 1.00 89.31 91 THR A O 1
ATOM 696 N N . ILE A 1 92 ? -14.967 3.991 18.087 1.00 86.00 92 ILE A N 1
ATOM 697 C CA . ILE A 1 92 ? -14.762 3.370 19.384 1.00 86.00 92 ILE A CA 1
ATOM 698 C C . ILE A 1 92 ? -14.807 4.467 20.440 1.00 86.00 92 ILE A C 1
ATOM 700 O O . ILE A 1 92 ? -13.956 5.355 20.479 1.00 86.00 92 ILE A O 1
ATOM 704 N N . ALA A 1 93 ? -15.812 4.408 21.315 1.00 79.50 93 ALA A N 1
ATOM 705 C CA . ALA A 1 93 ? -15.868 5.311 22.453 1.00 79.50 93 ALA A CA 1
ATOM 706 C C . ALA A 1 93 ? -14.590 5.136 23.294 1.00 79.50 93 ALA A C 1
ATOM 708 O O . ALA A 1 93 ? -14.234 3.996 23.613 1.00 79.50 93 ALA A O 1
ATOM 709 N N . PRO A 1 94 ? -13.896 6.223 23.669 1.00 65.62 94 PRO A N 1
ATOM 710 C CA . PRO A 1 94 ? -12.761 6.109 24.567 1.00 65.62 94 PRO A CA 1
ATOM 711 C C . PRO A 1 94 ? -13.238 5.465 25.871 1.00 65.62 94 PRO A C 1
ATOM 713 O O . PRO A 1 94 ? -14.148 5.976 26.529 1.00 65.62 94 PRO A O 1
ATOM 716 N N . ALA A 1 95 ? -12.641 4.328 26.238 1.00 60.88 95 ALA A N 1
ATOM 717 C CA . ALA A 1 95 ? -12.819 3.782 27.574 1.00 60.88 95 ALA A CA 1
ATOM 718 C C . ALA A 1 95 ? -12.371 4.860 28.568 1.00 60.88 95 ALA A C 1
ATOM 720 O O . ALA A 1 95 ? -11.296 5.438 28.417 1.00 60.88 95 ALA A O 1
ATOM 721 N N . THR A 1 96 ? -13.204 5.167 29.562 1.00 54.03 96 THR A N 1
ATOM 722 C CA . THR A 1 96 ? -12.952 6.260 30.516 1.00 54.03 96 THR A CA 1
ATOM 723 C C . THR A 1 96 ? -11.722 6.016 31.403 1.00 54.03 96 THR A C 1
ATOM 725 O O . THR A 1 96 ? -11.329 6.905 32.146 1.00 54.03 96 THR A O 1
ATOM 728 N N . GLU A 1 97 ? -11.036 4.879 31.279 1.00 50.12 97 GLU A N 1
ATOM 729 C CA . GLU A 1 97 ? -9.751 4.624 31.926 1.00 50.12 97 GLU A CA 1
ATOM 730 C C . GLU A 1 97 ? -8.801 3.891 30.975 1.00 50.12 97 GLU A C 1
ATOM 732 O O . GLU A 1 97 ? -9.014 2.735 30.612 1.00 50.12 97 GLU A O 1
ATOM 737 N N . VAL A 1 98 ? -7.703 4.556 30.612 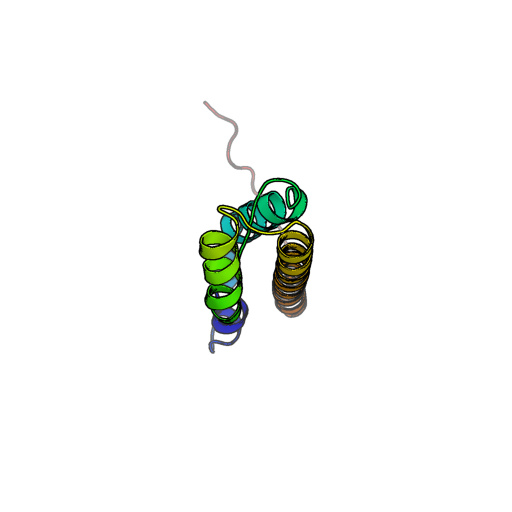1.00 44.03 98 VAL A N 1
ATOM 738 C CA . VAL A 1 98 ? -6.483 3.871 30.180 1.00 44.03 98 VAL A CA 1
ATOM 739 C C . VAL A 1 98 ? -5.641 3.668 31.438 1.00 44.03 98 VAL A C 1
ATOM 741 O O . VAL A 1 98 ? -4.854 4.534 31.814 1.00 44.03 98 VAL A O 1
ATOM 744 N N . SER A 1 99 ? -5.821 2.535 32.120 1.00 39.09 99 SER A N 1
ATOM 745 C CA . SER A 1 99 ? -4.853 2.089 33.123 1.00 39.09 99 SER A CA 1
ATOM 746 C C . SER A 1 99 ? -3.693 1.414 32.396 1.00 39.09 99 SER A C 1
ATOM 748 O O . SER A 1 99 ? -3.753 0.232 32.058 1.00 39.09 99 SER A O 1
ATOM 750 N N . LEU A 1 100 ? -2.632 2.176 32.125 1.00 43.72 100 LEU A N 1
ATOM 751 C CA . LEU A 1 100 ? -1.313 1.602 31.858 1.00 43.72 100 LEU A CA 1
ATOM 752 C C . LEU A 1 100 ? -0.730 1.159 33.206 1.00 43.72 100 LEU A C 1
ATOM 754 O O . LEU A 1 100 ? 0.143 1.824 33.757 1.00 43.72 100 LEU A O 1
ATOM 758 N N . ALA A 1 101 ? -1.253 0.070 33.773 1.00 41.47 101 ALA A N 1
ATOM 759 C CA . ALA A 1 101 ? -0.576 -0.589 34.880 1.00 41.47 101 ALA A CA 1
ATOM 760 C C . ALA A 1 101 ? 0.774 -1.100 34.357 1.00 41.47 101 ALA A C 1
ATOM 762 O O . ALA A 1 101 ? 0.845 -1.849 33.382 1.00 41.47 101 ALA A O 1
ATOM 763 N N . GLU A 1 102 ? 1.836 -0.590 34.970 1.00 51.06 102 GLU A N 1
ATOM 764 C CA . GLU A 1 102 ? 3.228 -0.722 34.570 1.00 51.06 102 GLU A CA 1
ATOM 765 C C . GLU A 1 102 ? 3.620 -2.194 34.390 1.00 51.06 102 GLU A C 1
ATOM 767 O O . GLU A 1 102 ? 3.536 -2.997 35.321 1.00 51.06 102 GLU A O 1
ATOM 772 N N . ALA A 1 103 ? 4.112 -2.552 33.200 1.00 43.97 103 ALA A N 1
ATOM 773 C CA . ALA A 1 103 ? 4.862 -3.787 33.029 1.00 43.97 103 ALA A CA 1
ATOM 774 C C . ALA A 1 103 ? 6.216 -3.627 33.739 1.00 43.97 103 ALA A C 1
ATOM 776 O O . ALA A 1 103 ? 7.183 -3.136 33.160 1.00 43.97 103 ALA A O 1
ATOM 777 N N . GLY A 1 104 ? 6.206 -3.973 35.027 1.00 40.97 104 GLY A N 1
ATOM 778 C CA . GLY A 1 104 ? 7.313 -4.445 35.853 1.00 40.97 104 GLY A CA 1
ATOM 779 C C . GLY A 1 104 ? 8.715 -4.005 35.448 1.00 40.97 104 GLY A C 1
ATOM 780 O O . GLY A 1 104 ? 9.395 -4.673 34.671 1.00 40.97 104 GLY A O 1
ATOM 781 N N . ARG A 1 105 ? 9.199 -2.960 36.121 1.00 56.22 105 ARG A N 1
ATOM 782 C CA . ARG A 1 105 ? 10.542 -3.032 36.701 1.00 56.22 105 ARG A CA 1
ATOM 783 C C . ARG A 1 105 ? 10.514 -4.183 37.708 1.00 56.22 105 ARG A C 1
ATOM 785 O O . ARG A 1 105 ? 9.625 -4.179 38.550 1.00 56.22 105 ARG A O 1
ATOM 792 N N . ASP A 1 106 ? 11.384 -5.172 37.520 1.00 48.38 106 ASP A N 1
ATOM 793 C CA . ASP A 1 106 ? 12.103 -5.923 38.565 1.00 48.38 106 ASP A CA 1
ATOM 794 C C . ASP A 1 106 ? 12.595 -7.273 38.014 1.00 48.38 106 ASP A C 1
ATOM 796 O O . ASP A 1 106 ? 11.881 -8.275 38.049 1.00 48.38 106 ASP A O 1
ATOM 800 N N . ALA A 1 107 ? 13.823 -7.263 37.479 1.00 39.31 107 ALA A N 1
ATOM 801 C CA . ALA A 1 107 ? 14.914 -8.220 37.732 1.00 39.31 107 ALA A CA 1
ATOM 802 C C . ALA A 1 107 ? 16.132 -7.857 36.867 1.00 39.31 107 ALA A C 1
ATOM 804 O O . ALA A 1 107 ? 16.001 -7.864 35.621 1.00 39.31 107 ALA A O 1
#

Secondary structure (DSSP, 8-state):
---HHHHHTSTT--HHHHHHT--SHHHHHHHHHHHTTTT-----SGGGHHHHHHHHHHHSS--HHHHHHHHHHHHHHHHHHHHHHHHHHHTSPPPS-----------

pLDDT: mean 87.8, std 16.8, range [39.09, 98.75]

Radius of gyration: 19.28 Å; chains: 1; bounding box: 37×16×62 Å